Protein AF-A0A957UYR9-F1 (afdb_monomer)

Sequence (89 aa):
MSDALLTGKTSTSQPTSARTSTQSRSLFAGRQGRRLREALLAYLFLLPAFLIVGLFGLFPIIFAAYQSTLRGLNKIVGTFDGLGNYIRA

Radius of gyration: 34.91 Å; Cα contacts (8 Å, |Δi|>4): 27; chains: 1; bounding box: 36×36×119 Å

Solvent-accessible surface area (backbone atoms only — not comparable to full-atom values): 5730 Å² total; per-residue (Å²): 134,89,80,82,92,77,78,88,78,71,84,77,78,71,77,80,72,76,75,77,74,78,73,69,78,63,87,51,73,50,81,66,39,54,52,52,50,55,51,50,50,54,50,60,67,46,44,64,57,51,49,49,44,42,64,69,52,50,43,55,53,55,50,51,58,58,52,58,27,38,44,52,96,89,43,102,72,48,50,81,49,52,69,56,58,74,76,74,106

pLDDT: mean 77.45, std 15.85, range [45.69, 98.31]

Secondary structure (DSSP, 8-state):
--------------------------TT-SHHHHHHHHHHHHHHHHHHHHHHIIIIIIHHHHHHHHHHTEE-TTSSSPEE-TTHHHHH-

Structure (mmCIF, N/CA/C/O backbone):
data_AF-A0A957UYR9-F1
#
_entry.id   AF-A0A957UYR9-F1
#
loop_
_atom_site.group_PDB
_atom_site.id
_atom_site.type_symbol
_atom_site.label_atom_id
_atom_site.label_alt_id
_atom_site.label_comp_id
_atom_site.label_asym_id
_atom_site.label_entity_id
_atom_site.label_seq_id
_atom_site.pdbx_PDB_ins_code
_atom_site.Cartn_x
_atom_site.Cartn_y
_atom_site.Cartn_z
_atom_site.occupancy
_atom_site.B_iso_or_equiv
_atom_site.auth_seq_id
_atom_site.auth_comp_id
_atom_site.auth_asym_id
_atom_site.auth_atom_id
_atom_site.pdbx_PDB_model_num
ATOM 1 N N . MET A 1 1 ? 7.440 -22.060 86.809 1.00 45.69 1 MET A N 1
ATOM 2 C CA . MET A 1 1 ? 6.575 -22.435 85.676 1.00 45.69 1 MET A CA 1
ATOM 3 C C . MET A 1 1 ? 6.518 -21.218 84.746 1.00 45.69 1 MET A C 1
ATOM 5 O O . MET A 1 1 ? 5.583 -20.449 84.855 1.00 45.69 1 MET A O 1
ATOM 9 N N . SER A 1 2 ? 7.526 -20.787 83.977 1.00 55.97 2 SER A N 1
ATOM 10 C CA . SER A 1 2 ? 8.555 -21.474 83.180 1.00 55.97 2 SER A CA 1
ATOM 11 C C . SER A 1 2 ? 7.965 -22.533 82.266 1.00 55.97 2 SER A C 1
ATOM 13 O O . SER A 1 2 ? 8.174 -23.698 82.542 1.00 55.97 2 SER A O 1
ATOM 15 N N . ASP A 1 3 ? 7.211 -22.107 81.253 1.00 62.91 3 ASP A N 1
ATOM 16 C CA . ASP A 1 3 ? 7.029 -22.824 79.990 1.00 62.91 3 ASP A CA 1
ATOM 17 C C . ASP A 1 3 ? 6.502 -21.847 78.934 1.00 62.91 3 ASP A C 1
ATOM 19 O O . ASP A 1 3 ? 5.825 -20.873 79.255 1.00 62.91 3 ASP A O 1
ATOM 23 N N . ALA A 1 4 ? 6.837 -22.122 77.676 1.00 59.59 4 ALA A N 1
ATOM 24 C CA . ALA A 1 4 ? 6.559 -21.326 76.478 1.00 59.59 4 ALA A CA 1
ATOM 25 C C . ALA A 1 4 ? 7.564 -20.204 76.144 1.00 59.59 4 ALA A C 1
ATOM 27 O O . ALA A 1 4 ? 7.227 -19.197 75.522 1.00 59.59 4 ALA A O 1
ATOM 28 N N . LEU A 1 5 ? 8.850 -20.452 76.407 1.00 59.53 5 LEU A N 1
ATOM 29 C CA . LEU A 1 5 ? 9.855 -20.167 75.379 1.00 59.53 5 LEU A CA 1
ATOM 30 C C . LEU A 1 5 ? 9.646 -21.184 74.250 1.00 59.53 5 LEU A C 1
ATOM 32 O O . LEU A 1 5 ? 9.982 -22.343 74.439 1.00 59.53 5 LEU A O 1
ATOM 36 N N . LEU A 1 6 ? 9.033 -20.764 73.139 1.00 61.53 6 LEU A N 1
ATOM 37 C CA . LEU A 1 6 ? 9.213 -21.243 71.755 1.00 61.53 6 LEU A CA 1
ATOM 38 C C . LEU A 1 6 ? 7.955 -20.896 70.941 1.00 61.53 6 LEU A C 1
ATOM 40 O O . LEU A 1 6 ? 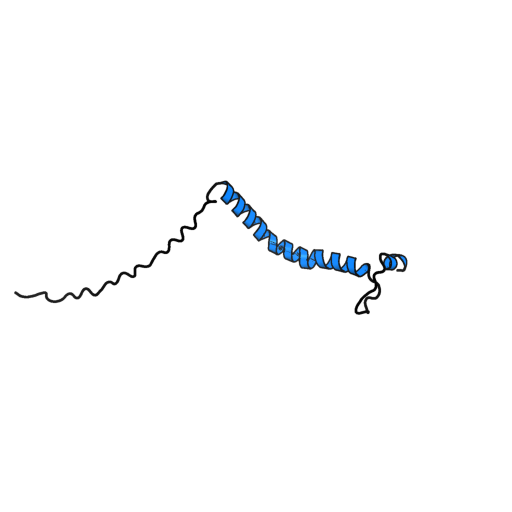7.017 -21.677 70.831 1.00 61.53 6 LEU A O 1
ATOM 44 N N . THR A 1 7 ? 7.955 -19.749 70.271 1.00 56.50 7 THR A N 1
ATOM 45 C CA . THR A 1 7 ? 7.371 -19.722 68.928 1.00 56.50 7 THR A CA 1
ATOM 46 C C . THR A 1 7 ? 8.121 -18.685 68.110 1.00 56.50 7 THR A C 1
ATOM 48 O O . THR A 1 7 ? 7.916 -17.477 68.214 1.00 56.50 7 THR A O 1
ATOM 51 N N . GLY A 1 8 ? 9.097 -19.179 67.351 1.00 61.66 8 GLY A N 1
ATOM 52 C CA . GLY A 1 8 ? 9.720 -18.408 66.295 1.00 61.66 8 GLY A CA 1
ATOM 53 C C . GLY A 1 8 ? 8.639 -18.010 65.300 1.00 61.66 8 GLY A C 1
ATOM 54 O O . GLY A 1 8 ? 8.112 -18.848 64.578 1.00 61.66 8 GLY A O 1
ATOM 55 N N . LYS A 1 9 ? 8.304 -16.724 65.266 1.00 54.28 9 LYS A N 1
ATOM 56 C CA . LYS A 1 9 ? 7.609 -16.118 64.133 1.00 54.28 9 LYS A CA 1
ATOM 57 C C . LYS A 1 9 ? 8.633 -15.265 63.415 1.00 54.28 9 LYS A C 1
ATOM 59 O O . LYS A 1 9 ? 8.777 -14.068 63.631 1.00 54.28 9 LYS A O 1
ATOM 64 N N . THR A 1 10 ? 9.410 -16.000 62.635 1.00 58.78 10 THR A N 1
ATOM 65 C CA . THR A 1 10 ? 10.146 -15.568 61.457 1.00 58.78 10 THR A CA 1
ATOM 66 C C . THR A 1 10 ? 9.529 -14.325 60.825 1.00 58.78 10 THR A C 1
ATOM 68 O O . THR A 1 10 ? 8.381 -14.347 60.375 1.00 58.78 10 THR A O 1
ATOM 71 N N . SER A 1 11 ? 10.320 -13.253 60.800 1.00 58.66 11 SER A N 1
ATOM 72 C CA . SER A 1 11 ? 10.549 -12.425 59.614 1.00 58.66 11 SER A CA 1
ATOM 73 C C . SER A 1 11 ? 9.538 -12.649 58.487 1.00 58.66 11 SER A C 1
ATOM 75 O O . SER A 1 11 ? 9.801 -13.381 57.536 1.00 58.66 11 SER A O 1
ATOM 77 N N . THR A 1 12 ? 8.381 -12.000 58.572 1.00 56.28 12 THR A N 1
ATOM 78 C CA . THR A 1 12 ? 7.596 -11.738 57.369 1.00 56.28 12 THR A CA 1
ATOM 79 C C . THR A 1 12 ? 8.078 -10.402 56.843 1.00 56.28 12 THR A C 1
ATOM 81 O O . THR A 1 12 ? 7.513 -9.349 57.123 1.00 56.28 12 THR A O 1
ATOM 84 N N . SER A 1 13 ? 9.192 -10.454 56.113 1.00 57.44 13 SER A N 1
ATOM 85 C CA . SER A 1 13 ? 9.508 -9.462 55.099 1.00 57.44 13 SER A CA 1
ATOM 86 C C . SER A 1 13 ? 8.317 -9.419 54.149 1.00 57.44 13 SER A C 1
ATOM 88 O O . SER A 1 13 ? 8.195 -10.265 53.266 1.00 57.44 13 SER A O 1
ATOM 90 N N . GLN A 1 14 ? 7.402 -8.477 54.366 1.00 60.59 14 GLN A N 1
ATOM 91 C CA . GLN A 1 14 ? 6.484 -8.066 53.318 1.00 60.59 14 GLN A CA 1
ATOM 92 C C . GLN A 1 14 ? 7.363 -7.525 52.191 1.00 60.59 14 GLN A C 1
ATOM 94 O O . GLN A 1 14 ? 8.027 -6.506 52.398 1.00 60.59 14 GLN A O 1
ATOM 99 N N . PRO A 1 15 ? 7.408 -8.164 51.007 1.00 56.94 15 PRO A N 1
ATOM 100 C CA . PRO A 1 15 ? 7.855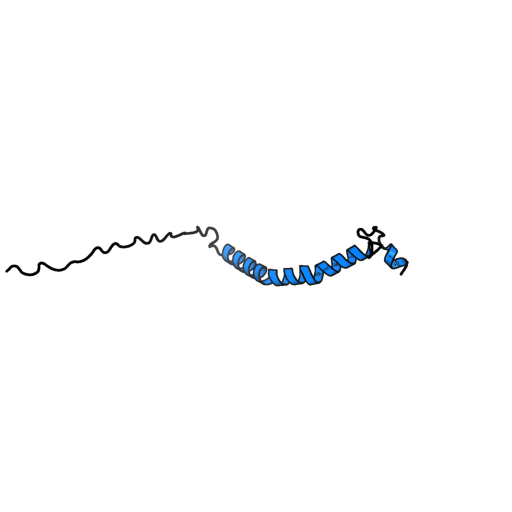 -7.437 49.846 1.00 56.94 15 PRO A CA 1
ATOM 101 C C . PRO A 1 15 ? 6.823 -6.327 49.686 1.00 56.94 15 PRO A C 1
ATOM 103 O O . PRO A 1 15 ? 5.662 -6.578 49.349 1.00 56.94 15 PRO A O 1
ATOM 106 N N . THR A 1 16 ? 7.237 -5.097 49.975 1.00 62.03 16 THR A N 1
ATOM 107 C CA . THR A 1 16 ? 6.659 -3.888 49.407 1.00 62.03 16 THR A CA 1
ATOM 108 C C . THR A 1 16 ? 6.760 -4.050 47.898 1.00 62.03 16 THR A C 1
ATOM 110 O O . THR A 1 16 ? 7.665 -3.556 47.237 1.00 62.03 16 THR A O 1
ATOM 113 N N . SER A 1 17 ? 5.831 -4.834 47.352 1.00 62.38 17 SER A N 1
ATOM 114 C CA . SER A 1 17 ? 5.540 -4.900 45.939 1.00 62.38 17 SER A CA 1
ATOM 115 C C . SER A 1 17 ? 5.042 -3.512 45.626 1.00 62.38 17 SER A C 1
ATOM 117 O O . SER A 1 17 ? 3.870 -3.196 45.837 1.00 62.38 17 SER A O 1
ATOM 119 N N . ALA A 1 18 ? 5.993 -2.663 45.247 1.00 64.06 18 ALA A N 1
ATOM 120 C CA . ALA A 1 18 ? 5.775 -1.376 44.651 1.00 64.06 18 ALA A CA 1
ATOM 121 C C . ALA A 1 18 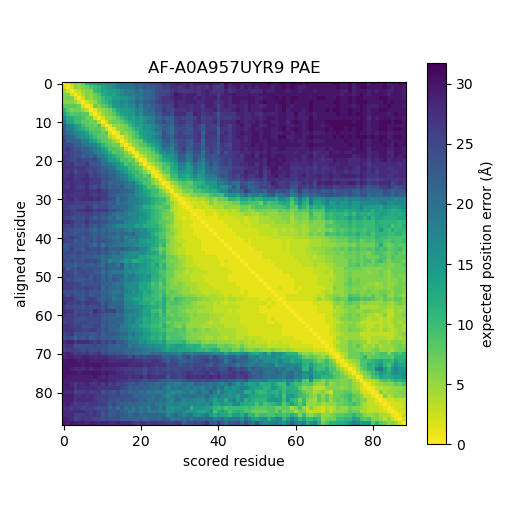? 4.806 -1.615 43.498 1.00 64.06 18 ALA A C 1
ATOM 123 O O . ALA A 1 18 ? 5.183 -1.999 42.392 1.00 64.06 18 ALA A O 1
ATOM 124 N N . ARG A 1 19 ? 3.514 -1.460 43.789 1.00 61.47 19 ARG A N 1
ATOM 125 C CA . ARG A 1 19 ? 2.502 -1.274 42.771 1.00 61.47 19 ARG A CA 1
ATOM 126 C C . ARG A 1 19 ? 2.833 0.086 42.196 1.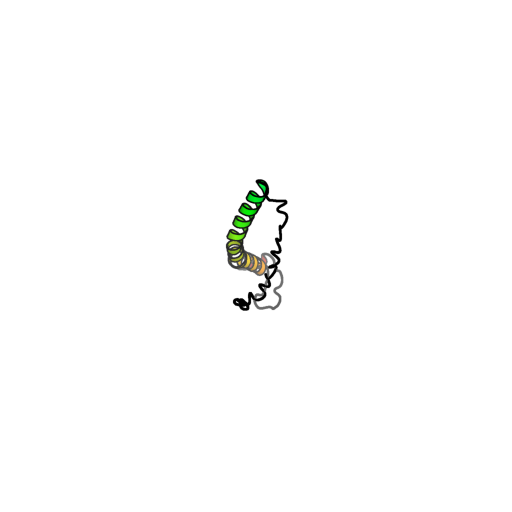00 61.47 19 ARG A C 1
ATOM 128 O O . ARG A 1 19 ? 2.356 1.104 42.686 1.00 61.47 19 ARG A O 1
ATOM 135 N N . THR A 1 20 ? 3.708 0.091 41.199 1.00 62.22 20 THR A N 1
ATOM 136 C CA . THR A 1 20 ? 3.858 1.196 40.268 1.00 62.22 20 THR A CA 1
ATOM 137 C C . THR A 1 20 ? 2.517 1.311 39.566 1.00 62.22 20 THR A C 1
ATOM 139 O O . THR A 1 20 ? 2.277 0.718 38.518 1.00 62.22 20 THR A O 1
ATOM 142 N N . SER A 1 21 ? 1.589 2.017 40.202 1.00 62.09 21 SER A N 1
ATOM 143 C CA . SER A 1 21 ? 0.418 2.549 39.548 1.00 62.09 21 SER A CA 1
ATOM 144 C C . SER A 1 21 ? 0.938 3.597 38.577 1.00 62.09 21 SER A C 1
ATOM 146 O O . SER A 1 21 ? 0.997 4.789 38.867 1.00 62.09 21 SER A O 1
ATOM 148 N N . THR A 1 22 ? 1.310 3.156 37.380 1.00 63.41 22 THR A N 1
ATOM 149 C CA . THR A 1 22 ? 1.242 3.995 36.191 1.00 63.41 22 THR A CA 1
ATOM 150 C C . THR A 1 22 ? -0.231 4.340 35.983 1.00 63.41 22 THR A C 1
ATOM 152 O O . THR A 1 22 ? -0.919 3.816 35.112 1.00 63.41 22 THR A O 1
ATOM 155 N N . GLN A 1 23 ? -0.739 5.252 36.818 1.00 62.22 23 GLN A N 1
ATOM 156 C CA . GLN A 1 23 ? -1.860 6.111 36.491 1.00 62.22 23 GLN A CA 1
ATOM 157 C C . GLN A 1 23 ? -1.405 6.946 35.295 1.00 62.22 23 GLN A C 1
ATOM 159 O O . GLN A 1 23 ? -0.984 8.096 35.422 1.00 62.22 23 GLN A O 1
ATOM 164 N N . SER A 1 24 ? -1.445 6.343 34.106 1.00 63.22 24 SER A N 1
ATOM 165 C CA . SER A 1 24 ? -1.377 7.100 32.872 1.00 63.22 24 SER A CA 1
ATOM 166 C C . SER A 1 24 ? -2.602 7.998 32.895 1.00 63.22 24 SER A C 1
ATOM 168 O O . SER A 1 24 ? -3.739 7.522 32.832 1.00 63.22 24 SER A O 1
ATOM 170 N N . ARG A 1 25 ? -2.360 9.291 33.087 1.00 65.50 25 ARG A N 1
ATOM 171 C CA . ARG A 1 25 ? -3.372 10.337 33.100 1.00 65.50 25 ARG A CA 1
ATOM 172 C C . ARG A 1 25 ? -4.224 10.181 31.851 1.00 65.50 25 ARG A C 1
ATOM 174 O O . ARG A 1 25 ? -3.796 10.514 30.749 1.00 65.50 25 ARG A O 1
ATOM 181 N N . SER A 1 26 ? -5.431 9.653 32.016 1.00 63.34 26 SER A N 1
ATOM 182 C CA . SER A 1 26 ? -6.384 9.569 30.924 1.00 63.34 26 SER A CA 1
ATOM 183 C C . SER A 1 26 ? -7.002 10.947 30.715 1.00 63.34 26 SER A C 1
ATOM 185 O O . SER A 1 26 ? -8.174 11.172 30.994 1.00 63.34 26 SER A O 1
ATOM 187 N N . LEU A 1 27 ? -6.202 11.879 30.196 1.00 59.94 27 LEU A N 1
ATOM 188 C CA . LEU A 1 27 ? -6.662 13.200 29.759 1.00 59.94 27 LEU A CA 1
ATOM 189 C C . LEU A 1 27 ? -7.646 13.092 28.574 1.00 59.94 27 LEU A C 1
ATOM 191 O O . LEU A 1 27 ? -8.323 14.052 28.232 1.00 59.94 27 LEU A O 1
ATOM 195 N N . PHE A 1 28 ? -7.789 11.887 28.005 1.00 56.94 28 PHE A N 1
ATOM 196 C CA . PHE A 1 28 ? -8.723 11.528 26.940 1.00 56.94 28 PHE A CA 1
ATOM 197 C C . PHE A 1 28 ? -9.814 10.531 27.392 1.00 56.94 28 PHE A C 1
ATOM 199 O O . PHE A 1 28 ? -10.434 9.886 26.552 1.00 56.94 28 PHE A O 1
ATOM 206 N N . ALA A 1 29 ? -10.092 10.383 28.698 1.00 61.41 29 ALA A N 1
ATOM 207 C CA . ALA A 1 29 ? -11.153 9.483 29.207 1.00 61.41 29 ALA A CA 1
ATOM 208 C C . ALA A 1 29 ? -12.592 9.975 28.938 1.00 61.41 29 ALA A C 1
ATOM 210 O O . ALA A 1 29 ? -13.554 9.342 29.368 1.00 61.41 29 ALA A O 1
ATOM 211 N N . GLY A 1 30 ? -12.766 11.104 28.249 1.00 70.12 30 GLY A N 1
ATOM 212 C CA . GLY A 1 30 ? -14.083 11.628 27.896 1.00 70.12 30 GLY A CA 1
ATOM 213 C C . GLY A 1 30 ? -14.780 10.839 26.779 1.00 70.12 30 GLY A C 1
ATOM 214 O O . GLY A 1 30 ? -14.176 10.032 26.069 1.00 70.12 30 GLY A O 1
ATOM 215 N N . ARG A 1 31 ? -16.067 11.139 26.554 1.00 73.00 31 ARG A N 1
ATOM 216 C CA . ARG A 1 31 ? -16.905 10.547 25.487 1.00 73.00 31 ARG A CA 1
ATOM 217 C C . ARG A 1 31 ? -16.265 10.642 24.090 1.00 73.00 31 ARG A C 1
ATOM 219 O O . ARG A 1 31 ? -16.450 9.745 23.276 1.00 73.00 31 ARG A O 1
ATOM 226 N N . GLN A 1 32 ? -15.481 11.694 23.840 1.00 76.75 32 GLN A N 1
ATOM 227 C CA . GLN A 1 32 ? -14.748 11.906 22.584 1.00 76.75 32 GLN A CA 1
ATOM 228 C C . GLN A 1 32 ? -13.546 10.964 22.415 1.00 76.75 32 GLN A C 1
ATOM 230 O O . GLN A 1 32 ? -13.299 10.475 21.317 1.00 76.75 32 GLN A O 1
ATOM 235 N N . GLY A 1 33 ? -12.825 10.639 23.492 1.00 81.62 33 GLY A N 1
ATOM 236 C CA . GLY A 1 33 ? -11.680 9.730 23.405 1.00 81.62 33 GLY A CA 1
ATOM 237 C C . GLY A 1 33 ? -12.087 8.280 23.143 1.00 81.62 33 GLY A C 1
ATOM 238 O O . GLY A 1 33 ? -11.354 7.555 22.475 1.00 81.62 33 GLY A O 1
ATOM 239 N N . ARG A 1 34 ? -13.281 7.867 23.594 1.00 83.44 34 ARG A N 1
ATOM 240 C CA . ARG A 1 34 ? -13.857 6.553 23.247 1.00 83.44 34 ARG A CA 1
ATOM 241 C C . ARG A 1 34 ? -14.135 6.454 21.744 1.00 83.44 34 ARG A C 1
ATOM 243 O O . ARG A 1 34 ? -13.672 5.511 21.116 1.00 83.44 34 ARG A O 1
ATOM 250 N N . ARG A 1 35 ? -14.738 7.493 21.156 1.00 86.38 35 ARG A N 1
ATOM 251 C CA . ARG A 1 35 ? -14.991 7.578 19.705 1.00 86.38 35 ARG A CA 1
ATOM 252 C C . ARG A 1 35 ? -13.710 7.514 18.872 1.00 86.38 35 ARG A C 1
ATOM 254 O O . ARG A 1 35 ? -13.667 6.798 17.880 1.00 86.38 35 ARG A O 1
ATOM 261 N N . LEU A 1 36 ? -12.654 8.225 19.280 1.00 91.06 36 LEU A N 1
ATOM 262 C CA . LEU A 1 36 ? -11.368 8.181 18.571 1.00 91.06 36 LEU A CA 1
ATOM 263 C C . LEU A 1 36 ? -10.725 6.788 18.639 1.00 91.06 36 LEU A C 1
ATOM 265 O O . LEU A 1 36 ? -10.191 6.312 17.644 1.00 91.06 36 LEU A O 1
ATOM 269 N N . ARG A 1 37 ? -10.796 6.120 19.797 1.00 90.44 37 ARG A N 1
ATOM 270 C CA . ARG A 1 37 ? -10.287 4.748 19.963 1.00 90.44 37 ARG A CA 1
ATOM 271 C C . ARG A 1 37 ? -11.050 3.754 19.094 1.00 90.44 37 ARG A C 1
ATOM 273 O O . ARG A 1 37 ? -10.425 2.919 18.454 1.00 90.44 37 ARG A O 1
ATOM 280 N N . GLU A 1 38 ? -12.373 3.865 19.055 1.00 93.38 38 GLU A N 1
ATOM 281 C CA . GLU A 1 38 ? -13.233 3.034 18.206 1.00 93.38 38 GLU A CA 1
ATOM 282 C C . GLU A 1 38 ? -12.905 3.237 16.719 1.00 93.38 38 GLU A C 1
ATOM 284 O O . GLU A 1 38 ? -12.701 2.262 15.998 1.00 93.38 38 GLU A O 1
ATOM 289 N N . ALA A 1 39 ? -12.748 4.489 16.275 1.00 95.06 39 ALA A N 1
ATOM 290 C CA . ALA A 1 39 ? -12.348 4.798 14.904 1.00 95.06 39 ALA A CA 1
ATOM 291 C C . ALA A 1 39 ? -10.949 4.255 14.567 1.00 95.06 39 ALA A C 1
ATOM 293 O O . ALA A 1 39 ? -10.763 3.637 13.521 1.00 95.06 39 ALA A O 1
ATOM 294 N N . LEU A 1 40 ? -9.967 4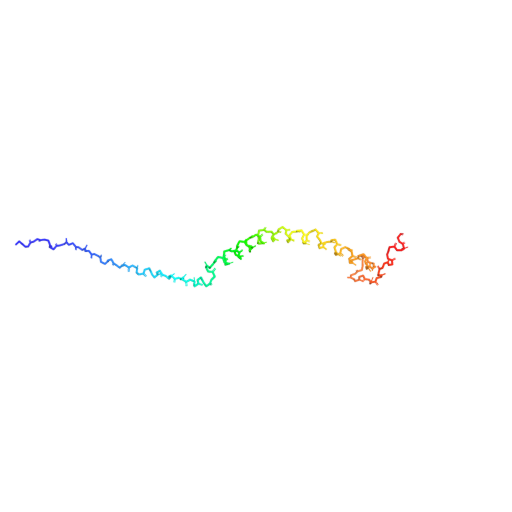.436 15.457 1.00 96.38 40 LEU A N 1
ATOM 295 C CA . LEU A 1 40 ? -8.617 3.902 15.262 1.00 96.38 40 LEU A CA 1
ATOM 296 C C . LEU A 1 40 ? -8.620 2.378 15.154 1.00 96.38 40 LEU A C 1
ATOM 298 O O . LEU A 1 40 ? -7.961 1.850 14.267 1.00 96.38 40 LEU A O 1
ATOM 302 N N . LEU A 1 41 ? -9.373 1.671 16.001 1.00 96.38 41 LEU A N 1
ATOM 303 C CA . LEU A 1 41 ? -9.488 0.214 15.910 1.00 96.38 41 LEU A CA 1
ATOM 304 C C . LEU A 1 41 ? -10.097 -0.226 14.576 1.00 96.38 41 LEU A C 1
ATOM 306 O O . LEU A 1 41 ? -9.591 -1.168 13.971 1.00 96.38 41 LEU A O 1
ATOM 310 N N . ALA A 1 42 ? -11.126 0.475 14.091 1.00 97.12 42 ALA A N 1
ATOM 311 C CA . ALA A 1 42 ? -11.712 0.195 12.783 1.00 97.12 42 ALA A CA 1
ATOM 312 C C . ALA A 1 42 ? -10.685 0.370 11.652 1.00 97.12 42 ALA A C 1
ATOM 314 O O . ALA A 1 42 ? -10.542 -0.515 10.808 1.00 97.12 42 ALA A O 1
ATOM 315 N N . TYR A 1 43 ? -9.915 1.462 11.661 1.00 97.62 43 TYR A N 1
ATOM 316 C CA . TYR A 1 43 ? -8.865 1.677 10.665 1.00 97.62 43 TYR A CA 1
ATOM 317 C C . TYR A 1 43 ? -7.721 0.670 10.784 1.00 97.62 43 TYR A C 1
ATOM 319 O O . TYR A 1 43 ? -7.277 0.162 9.761 1.00 97.62 43 TYR A O 1
ATOM 327 N N . LEU A 1 44 ? -7.267 0.334 11.997 1.00 97.75 44 LEU A N 1
ATOM 328 C CA . LEU A 1 44 ? -6.226 -0.678 12.211 1.00 97.75 44 LEU A CA 1
ATOM 329 C C . LEU A 1 44 ? -6.667 -2.060 11.723 1.00 97.75 44 LEU A C 1
ATOM 331 O O . LEU A 1 44 ? -5.851 -2.795 11.176 1.00 97.75 44 LEU A O 1
ATOM 335 N N . PHE A 1 45 ? -7.944 -2.404 11.897 1.00 97.69 45 PHE A N 1
ATOM 336 C CA . PHE A 1 45 ? -8.505 -3.651 11.387 1.00 97.69 45 PHE A CA 1
ATOM 337 C C . PHE A 1 45 ? -8.533 -3.688 9.852 1.00 97.69 45 PHE A C 1
ATOM 339 O O . PHE A 1 45 ? -8.260 -4.723 9.250 1.00 97.69 45 PHE A O 1
ATOM 346 N N . LEU A 1 46 ? -8.820 -2.552 9.213 1.00 97.94 46 LEU A N 1
ATOM 347 C CA . LEU A 1 46 ? -8.878 -2.429 7.754 1.00 97.94 46 LEU A CA 1
ATOM 348 C C . LEU A 1 46 ? -7.486 -2.319 7.105 1.00 97.94 46 LEU A C 1
ATOM 350 O O . LEU A 1 46 ? -7.287 -2.745 5.967 1.00 97.94 46 LEU A O 1
ATOM 354 N N . LEU A 1 47 ? -6.517 -1.765 7.835 1.00 98.25 47 LEU A N 1
ATOM 355 C CA . LEU A 1 47 ? -5.150 -1.507 7.388 1.00 98.25 47 LEU A CA 1
ATOM 356 C C . LEU A 1 47 ? -4.455 -2.714 6.726 1.00 98.25 47 LEU A C 1
ATOM 358 O O . LEU A 1 47 ? -3.926 -2.526 5.631 1.00 98.25 47 LEU A O 1
ATOM 362 N N . PRO A 1 48 ? -4.446 -3.941 7.292 1.00 97.62 48 PRO A N 1
ATOM 363 C CA . PRO A 1 48 ? -3.774 -5.074 6.653 1.00 97.62 48 PRO A CA 1
ATOM 364 C C . PRO A 1 48 ? -4.376 -5.425 5.288 1.00 97.62 48 PRO A C 1
ATOM 366 O O . PRO A 1 48 ? -3.634 -5.720 4.354 1.00 97.62 48 PRO A O 1
ATOM 369 N N . ALA A 1 49 ? -5.701 -5.334 5.136 1.00 98.06 49 ALA A N 1
ATOM 370 C CA . ALA A 1 49 ? -6.351 -5.560 3.849 1.00 98.06 49 ALA A CA 1
ATOM 371 C C . ALA A 1 49 ? -5.948 -4.482 2.831 1.00 98.06 49 ALA A C 1
ATOM 373 O O . ALA A 1 49 ? -5.575 -4.806 1.705 1.00 98.06 49 ALA A O 1
ATOM 374 N N . PHE A 1 50 ? -5.942 -3.210 3.244 1.00 98.19 50 PHE A N 1
ATOM 375 C CA . PHE A 1 50 ? -5.477 -2.105 2.403 1.00 98.19 50 PHE A CA 1
ATOM 376 C C . PHE A 1 50 ? -4.017 -2.258 1.981 1.00 98.19 50 PHE A C 1
ATOM 378 O O . PHE A 1 50 ? -3.694 -1.982 0.830 1.00 98.19 50 PHE A O 1
ATOM 385 N N . LEU A 1 51 ? -3.142 -2.720 2.876 1.00 98.31 51 LEU A N 1
ATOM 386 C CA . LEU A 1 51 ? -1.741 -2.972 2.547 1.00 98.31 51 LEU A CA 1
ATOM 387 C C . LEU A 1 51 ? -1.601 -4.081 1.506 1.00 98.31 51 LEU A C 1
ATOM 389 O O . LEU A 1 51 ? -0.875 -3.901 0.534 1.00 98.31 51 LEU A O 1
ATOM 393 N N . ILE A 1 52 ? -2.318 -5.196 1.665 1.00 98.31 52 ILE A N 1
ATOM 394 C CA . ILE A 1 52 ? -2.272 -6.305 0.703 1.00 98.31 52 ILE A CA 1
ATOM 395 C C . ILE A 1 52 ? -2.803 -5.851 -0.660 1.00 98.31 52 ILE A C 1
ATOM 397 O O . ILE A 1 52 ? -2.131 -6.027 -1.674 1.00 98.31 52 ILE A O 1
ATOM 401 N N . VAL A 1 53 ? -3.978 -5.220 -0.698 1.00 97.62 53 VAL A N 1
ATOM 402 C CA . VAL A 1 53 ? -4.574 -4.725 -1.949 1.00 97.62 53 VAL A CA 1
ATOM 403 C C . VAL A 1 53 ? -3.702 -3.642 -2.582 1.00 97.62 53 VAL A C 1
ATOM 405 O O . VAL A 1 53 ? -3.512 -3.637 -3.794 1.00 97.62 53 VAL A O 1
ATOM 408 N N . GLY A 1 54 ? -3.129 -2.745 -1.783 1.00 98.19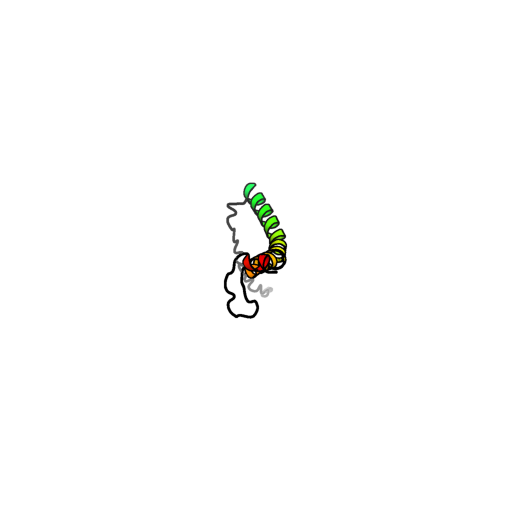 54 GLY A N 1
ATOM 409 C CA . GLY A 1 54 ? -2.232 -1.700 -2.259 1.00 98.19 54 GLY A CA 1
ATOM 410 C C . GLY A 1 54 ? -0.959 -2.272 -2.872 1.00 98.19 54 GLY A C 1
ATOM 411 O O . GLY A 1 54 ? -0.604 -1.897 -3.984 1.00 98.19 54 GLY A O 1
ATOM 412 N N . LEU A 1 55 ? -0.301 -3.206 -2.183 1.00 98.06 55 LEU A N 1
ATOM 413 C CA . LEU A 1 55 ? 1.004 -3.735 -2.579 1.00 98.06 55 LEU A CA 1
ATOM 414 C C . LEU A 1 55 ? 0.919 -4.786 -3.695 1.00 98.06 55 LEU A C 1
ATOM 416 O O . LEU A 1 55 ? 1.799 -4.837 -4.549 1.00 98.06 55 LEU A O 1
ATOM 420 N N . PHE A 1 56 ? -0.134 -5.606 -3.710 1.00 97.00 56 PHE A N 1
ATOM 421 C CA . PHE A 1 56 ? -0.286 -6.706 -4.671 1.00 97.00 56 PHE A CA 1
ATOM 422 C C . PHE A 1 56 ? -1.367 -6.475 -5.726 1.00 97.00 56 PHE A C 1
ATOM 424 O O . PHE A 1 56 ? -1.324 -7.101 -6.778 1.00 97.00 56 PHE A O 1
ATOM 431 N N . GLY A 1 57 ? -2.341 -5.604 -5.472 1.00 95.75 57 GLY A N 1
ATOM 432 C CA . GLY A 1 57 ? -3.383 -5.267 -6.441 1.00 95.75 57 GLY A CA 1
ATOM 433 C C . GLY A 1 57 ? -3.037 -3.998 -7.209 1.00 95.75 57 GLY A C 1
ATOM 434 O O . GLY A 1 57 ? -2.811 -4.028 -8.413 1.00 95.75 57 GLY A O 1
ATOM 435 N N . LEU A 1 58 ? -2.974 -2.870 -6.502 1.00 97.25 58 LEU A N 1
ATOM 436 C CA . LEU A 1 58 ? -2.868 -1.551 -7.122 1.00 97.25 58 LEU A CA 1
ATOM 437 C C . LEU A 1 58 ? -1.447 -1.227 -7.606 1.00 97.25 58 LEU A C 1
ATOM 439 O O . LEU A 1 58 ? -1.265 -0.771 -8.734 1.00 97.25 58 LEU A O 1
ATOM 443 N N . PHE A 1 59 ? -0.438 -1.480 -6.772 1.00 97.19 59 PHE A N 1
ATOM 444 C CA . PHE A 1 59 ? 0.965 -1.212 -7.081 1.00 97.19 59 PHE A CA 1
ATOM 445 C C . PHE A 1 59 ? 1.445 -1.862 -8.391 1.00 97.19 59 PHE A C 1
ATOM 447 O O . PHE A 1 59 ? 1.977 -1.126 -9.224 1.00 97.19 59 PHE A O 1
ATOM 454 N N . PRO A 1 60 ? 1.246 -3.174 -8.652 1.00 96.12 60 PRO A N 1
ATOM 455 C CA . PRO A 1 60 ? 1.738 -3.779 -9.889 1.00 96.12 60 PRO A CA 1
ATOM 456 C C . PRO A 1 60 ? 1.044 -3.233 -11.138 1.00 96.12 60 PRO A C 1
ATOM 458 O O . PRO A 1 60 ? 1.688 -3.113 -12.176 1.00 96.12 60 PRO A O 1
ATOM 461 N N . ILE A 1 61 ? -0.233 -2.848 -11.045 1.00 96.69 61 ILE A N 1
ATOM 462 C CA . ILE A 1 61 ? -0.968 -2.247 -12.167 1.00 96.69 61 ILE A CA 1
ATOM 463 C C . ILE A 1 61 ? -0.371 -0.882 -12.518 1.00 96.69 61 ILE A C 1
ATOM 465 O O . ILE A 1 61 ? -0.056 -0.624 -13.679 1.00 96.69 61 ILE A O 1
ATOM 469 N N . ILE A 1 62 ? -0.167 -0.019 -11.517 1.00 96.44 62 ILE A N 1
ATOM 470 C CA . ILE A 1 62 ? 0.448 1.301 -11.722 1.00 96.44 62 ILE A CA 1
ATOM 471 C C . ILE A 1 62 ? 1.877 1.143 -12.252 1.00 96.44 62 ILE A C 1
ATOM 473 O O . ILE A 1 62 ? 2.272 1.838 -13.189 1.00 96.44 62 ILE A O 1
ATOM 477 N N . PHE A 1 63 ? 2.646 0.211 -11.687 1.00 93.25 63 PHE A N 1
ATOM 478 C CA . PHE A 1 63 ? 4.008 -0.068 -12.126 1.00 93.25 63 PHE A CA 1
ATOM 479 C C . PHE A 1 63 ? 4.054 -0.540 -13.586 1.00 93.25 63 PHE A C 1
ATOM 481 O O . PHE A 1 63 ? 4.857 -0.032 -14.367 1.00 93.25 63 PHE A O 1
ATOM 488 N N . ALA A 1 64 ? 3.163 -1.450 -13.985 1.00 91.25 64 ALA A N 1
ATOM 489 C CA . ALA A 1 64 ? 3.056 -1.913 -15.365 1.00 91.25 64 ALA A CA 1
ATOM 490 C C . ALA A 1 64 ? 2.663 -0.778 -16.323 1.00 91.25 64 ALA A C 1
ATOM 492 O O . ALA A 1 64 ? 3.263 -0.637 -17.389 1.00 91.25 64 ALA A O 1
ATOM 493 N N . ALA A 1 65 ? 1.715 0.077 -15.928 1.00 91.75 65 ALA A N 1
ATOM 494 C CA . ALA A 1 65 ? 1.338 1.252 -16.709 1.00 91.75 65 ALA A CA 1
ATOM 495 C C . ALA A 1 65 ? 2.526 2.212 -16.898 1.00 91.75 65 ALA A C 1
ATOM 497 O O . ALA A 1 65 ? 2.792 2.650 -18.017 1.00 91.75 65 ALA A O 1
ATOM 498 N N . TYR A 1 66 ? 3.303 2.479 -15.845 1.00 89.69 66 TYR A N 1
ATOM 499 C CA . TYR A 1 66 ? 4.529 3.274 -15.947 1.00 89.69 66 TYR A CA 1
ATOM 500 C C . TYR A 1 66 ? 5.536 2.639 -16.919 1.00 89.69 66 TYR A C 1
ATOM 502 O O . TYR A 1 66 ? 5.980 3.298 -17.861 1.00 89.69 66 TYR A O 1
ATOM 510 N N . GLN A 1 67 ? 5.832 1.346 -16.749 1.00 85.81 67 GLN A N 1
ATOM 511 C CA . GLN A 1 67 ? 6.758 0.606 -17.613 1.00 85.81 67 GLN A CA 1
ATOM 512 C C . GLN A 1 67 ? 6.312 0.579 -19.078 1.00 85.81 67 GLN A C 1
ATOM 514 O O . GLN A 1 67 ? 7.156 0.614 -19.966 1.00 85.81 67 GLN A O 1
ATOM 519 N N . SER A 1 68 ? 5.005 0.589 -19.355 1.00 84.38 68 SER A N 1
ATOM 520 C CA . SER A 1 68 ? 4.485 0.622 -20.729 1.00 84.38 68 SER A CA 1
ATOM 521 C C . SER A 1 68 ? 4.922 1.859 -21.526 1.00 84.38 68 SER A C 1
ATOM 523 O O . SER A 1 68 ? 4.993 1.821 -22.756 1.00 84.38 68 SER A O 1
ATOM 525 N N . THR A 1 69 ? 5.266 2.931 -20.808 1.00 84.31 69 THR A N 1
ATOM 526 C CA . THR A 1 69 ? 5.749 4.202 -21.359 1.00 84.31 69 THR A CA 1
ATOM 527 C C . THR A 1 69 ? 7.246 4.159 -21.700 1.00 84.31 69 THR A C 1
ATOM 529 O O . THR A 1 69 ? 7.792 5.082 -22.310 1.00 84.31 69 THR A O 1
ATOM 532 N N . LEU A 1 70 ? 7.944 3.099 -21.288 1.00 82.62 70 LEU A N 1
ATOM 533 C CA . LEU A 1 70 ? 9.361 2.880 -21.545 1.00 82.62 70 LEU A CA 1
ATOM 534 C C . LEU A 1 70 ? 9.542 1.926 -22.734 1.00 82.62 70 LEU A C 1
ATOM 536 O O . LEU A 1 70 ? 8.778 0.983 -22.946 1.00 82.62 70 LEU A O 1
ATOM 540 N N . ARG A 1 71 ? 10.593 2.153 -23.523 1.00 71.06 71 ARG A N 1
ATOM 541 C CA . ARG A 1 71 ? 10.961 1.324 -24.675 1.00 71.06 71 ARG A CA 1
ATOM 542 C C . ARG A 1 71 ? 12.213 0.503 -24.349 1.00 71.06 71 ARG A C 1
ATOM 544 O O . ARG A 1 71 ? 13.206 1.041 -23.862 1.00 71.06 71 ARG A O 1
ATOM 551 N N . GLY A 1 72 ? 12.170 -0.799 -24.654 1.00 68.31 72 GLY A N 1
ATOM 552 C CA . GLY A 1 72 ? 13.296 -1.729 -24.489 1.00 68.31 72 GLY A CA 1
ATOM 553 C C . GLY A 1 72 ? 13.295 -2.513 -23.172 1.00 68.31 72 GLY A C 1
ATOM 554 O O . GLY A 1 72 ? 14.175 -2.308 -22.344 1.00 68.31 72 GLY A O 1
ATOM 555 N N . LEU A 1 73 ? 12.373 -3.476 -23.033 1.00 61.84 73 LEU A N 1
ATOM 556 C CA . LEU A 1 73 ? 12.235 -4.389 -21.877 1.00 61.84 73 LEU A CA 1
ATOM 557 C C . LEU A 1 73 ? 13.517 -5.181 -21.523 1.00 61.84 73 LEU A C 1
ATOM 559 O O . LEU A 1 73 ? 13.644 -5.665 -20.406 1.00 61.84 73 LEU A O 1
ATOM 563 N N . ASN A 1 74 ? 14.465 -5.305 -22.462 1.00 63.41 74 ASN A N 1
ATOM 564 C CA . ASN A 1 74 ? 15.739 -6.025 -22.309 1.00 63.41 74 ASN A CA 1
ATOM 565 C C . ASN A 1 74 ? 16.963 -5.111 -22.070 1.00 63.41 74 ASN A C 1
ATOM 567 O O . ASN A 1 74 ? 18.096 -5.589 -22.089 1.00 63.41 74 ASN A O 1
ATOM 571 N N . LYS A 1 75 ? 16.778 -3.797 -21.874 1.00 62.03 75 LYS A N 1
ATOM 572 C CA . LYS A 1 75 ? 17.863 -2.879 -21.487 1.00 62.03 75 LYS A CA 1
ATOM 573 C C . LYS A 1 75 ? 17.715 -2.495 -20.016 1.00 62.03 75 LYS A C 1
ATOM 575 O O . LYS A 1 75 ? 16.623 -2.175 -19.570 1.00 62.03 75 LYS A O 1
ATOM 580 N N . ILE A 1 76 ? 18.840 -2.477 -19.292 1.00 63.62 76 ILE A N 1
ATOM 581 C CA . ILE A 1 76 ? 18.945 -2.152 -17.851 1.00 63.62 76 ILE A CA 1
ATOM 582 C C . ILE A 1 76 ? 18.278 -0.803 -17.511 1.00 63.62 76 ILE A C 1
ATOM 584 O O . ILE A 1 76 ? 17.786 -0.612 -16.404 1.00 63.62 76 ILE A O 1
ATOM 588 N N . VAL A 1 77 ? 18.210 0.108 -18.486 1.00 62.97 77 VAL A N 1
ATOM 589 C CA . VAL A 1 77 ? 17.443 1.355 -18.436 1.00 62.97 77 VAL A CA 1
ATOM 590 C C . VAL A 1 77 ? 16.695 1.535 -19.761 1.00 62.97 77 VAL A C 1
ATOM 592 O O . VAL A 1 77 ? 17.304 1.779 -20.805 1.00 62.97 77 VAL A O 1
ATOM 595 N N . GLY A 1 78 ? 15.373 1.357 -19.739 1.00 67.44 78 GLY A N 1
ATOM 596 C CA . GLY A 1 78 ? 14.507 1.649 -20.883 1.00 67.44 78 GLY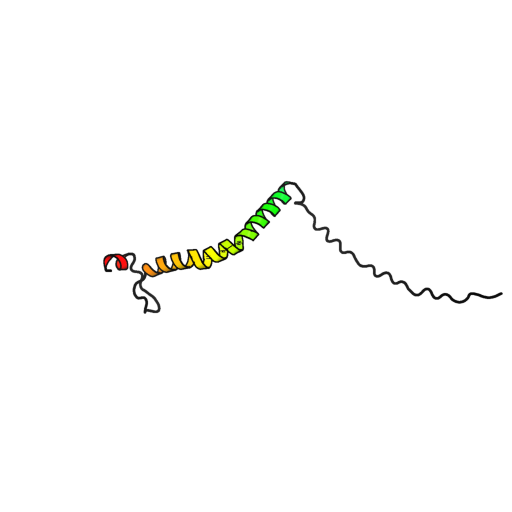 A CA 1
ATOM 597 C C . GLY A 1 78 ? 14.442 3.155 -21.149 1.00 67.44 78 GLY A C 1
ATOM 598 O O . GLY A 1 78 ? 14.432 3.959 -20.219 1.00 67.44 78 GLY A O 1
ATOM 599 N N . THR A 1 79 ? 14.403 3.560 -22.417 1.00 78.38 79 THR A N 1
ATOM 600 C CA . THR A 1 79 ? 14.239 4.973 -22.794 1.00 78.38 79 THR A CA 1
ATOM 601 C C . THR A 1 79 ? 12.763 5.345 -22.758 1.00 78.38 79 THR A C 1
ATOM 603 O O . THR A 1 79 ? 11.945 4.623 -23.327 1.00 78.38 79 THR A O 1
ATOM 606 N N . PHE A 1 80 ? 12.415 6.460 -22.118 1.00 77.44 80 PHE A N 1
ATOM 607 C CA . PHE A 1 80 ? 11.042 6.963 -22.107 1.00 77.44 80 PHE A CA 1
ATOM 608 C C . PHE A 1 80 ? 10.588 7.337 -23.526 1.00 77.44 80 PHE A C 1
ATOM 610 O O . PHE A 1 80 ? 11.236 8.147 -24.181 1.00 77.44 80 PHE A O 1
ATOM 617 N N . ASP A 1 81 ? 9.490 6.739 -23.992 1.00 79.69 81 ASP A N 1
ATOM 618 C CA . ASP A 1 81 ? 8.946 6.908 -25.352 1.00 79.69 81 ASP A CA 1
ATOM 619 C C . ASP A 1 81 ? 7.458 7.312 -25.350 1.00 79.69 81 ASP A C 1
ATOM 621 O O . ASP A 1 81 ? 6.801 7.389 -26.390 1.00 79.69 81 ASP A O 1
ATOM 625 N N . GLY A 1 82 ? 6.891 7.590 -24.174 1.00 82.06 82 GLY A N 1
ATOM 626 C CA . GLY A 1 82 ? 5.500 8.018 -24.079 1.00 82.06 82 GLY A CA 1
ATOM 627 C C . GLY A 1 82 ? 4.533 6.938 -24.578 1.00 82.06 82 GLY A C 1
ATOM 628 O O . GLY A 1 82 ? 4.675 5.749 -24.300 1.00 82.06 82 GLY A O 1
ATOM 629 N N . LEU A 1 83 ? 3.550 7.368 -25.370 1.00 82.31 83 LEU A N 1
ATOM 630 C CA . LEU A 1 83 ? 2.561 6.495 -26.010 1.00 82.31 83 LEU A CA 1
ATOM 631 C C . LEU A 1 83 ? 3.080 5.829 -27.299 1.00 82.31 83 LEU A C 1
ATOM 633 O O . LEU A 1 83 ? 2.326 5.121 -27.966 1.00 82.31 83 LEU A O 1
ATOM 637 N N . GLY A 1 84 ? 4.350 6.029 -27.673 1.00 80.19 84 GLY A N 1
ATOM 638 C CA . GLY A 1 84 ? 4.916 5.527 -28.928 1.00 80.19 84 GLY A CA 1
ATOM 639 C C . GLY A 1 84 ? 4.875 4.000 -29.076 1.00 80.19 84 GLY A C 1
ATOM 640 O O . GLY A 1 84 ? 4.875 3.495 -30.202 1.00 80.19 84 GLY A O 1
ATOM 641 N N . ASN A 1 85 ? 4.787 3.253 -27.971 1.00 75.69 85 ASN A N 1
ATOM 642 C CA . ASN A 1 85 ? 4.558 1.804 -27.988 1.00 75.69 85 ASN A CA 1
ATOM 643 C C . ASN A 1 85 ? 3.150 1.415 -28.465 1.00 75.69 85 ASN A C 1
ATOM 645 O O . ASN A 1 85 ? 3.011 0.396 -29.127 1.00 75.69 85 ASN A O 1
ATOM 649 N N . TYR A 1 86 ? 2.121 2.215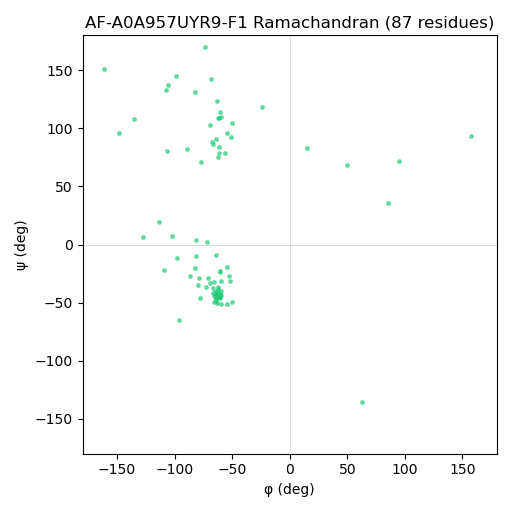 -28.182 1.00 78.31 86 TYR A N 1
ATOM 650 C CA . TYR A 1 86 ? 0.727 1.882 -28.504 1.00 78.31 86 TYR A CA 1
ATOM 651 C C . TYR A 1 86 ? 0.339 2.207 -29.951 1.00 78.31 86 TYR A C 1
ATOM 653 O O . TYR A 1 86 ? -0.634 1.670 -30.461 1.00 78.31 86 TYR A O 1
ATOM 661 N N . ILE A 1 87 ? 1.096 3.086 -30.613 1.00 84.50 87 ILE A N 1
ATOM 662 C CA . ILE A 1 87 ? 0.854 3.494 -32.008 1.00 84.50 87 ILE A CA 1
ATOM 663 C C . ILE A 1 87 ? 1.533 2.537 -33.001 1.00 84.50 87 ILE A C 1
ATOM 665 O O . ILE A 1 87 ? 1.109 2.426 -34.146 1.00 84.50 87 ILE A O 1
ATOM 669 N N . ARG A 1 88 ? 2.624 1.882 -32.583 1.00 71.62 88 ARG A N 1
ATOM 670 C CA . ARG A 1 88 ? 3.437 1.001 -33.440 1.00 71.62 88 ARG A CA 1
ATOM 671 C C . ARG A 1 88 ? 3.108 -0.488 -33.300 1.00 71.62 88 ARG A C 1
ATOM 673 O O . ARG A 1 88 ? 3.678 -1.266 -34.062 1.00 71.62 88 ARG A O 1
ATOM 6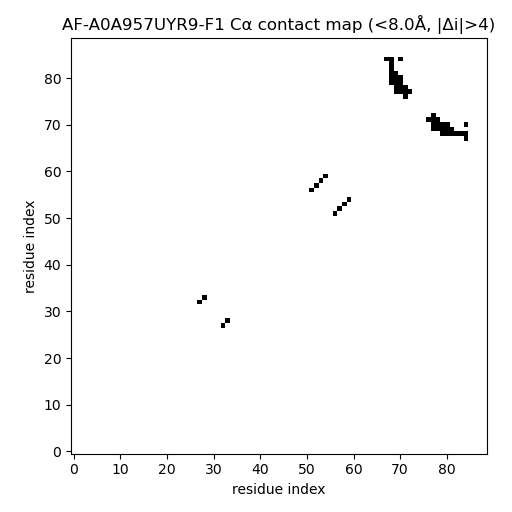80 N N . ALA A 1 89 ? 2.322 -0.858 -32.289 1.00 61.34 89 ALA A N 1
ATOM 681 C CA . ALA A 1 89 ? 1.927 -2.236 -32.005 1.00 61.34 89 ALA A CA 1
ATOM 682 C C . ALA A 1 89 ? 0.880 -2.748 -33.000 1.00 61.34 89 ALA A C 1
ATOM 684 O O . ALA A 1 89 ? 0.076 -1.920 -33.483 1.00 61.34 89 ALA A O 1
#

Foldseek 3Di:
DDDPPDDDPDDPPDPPPPPPPPPVPPPVPDPVSVVVVVVVVVCVVCVVVCVCCVVPPVVVVVVVVVCLQFPDPPDPDTHGNGCVSVVVD

Mean predicted aligned error: 15.58 Å